Protein AF-A0A2E5HXD9-F1 (afdb_monomer)

Secondary structure (DSSP, 8-state):
----SS--EEEE-S-TT-EE-TT-EEEEEE-TTT--EEEEEE-SSSEEEE--S--S---SSS---EEE-------TTT--------

Structure (mmCIF, N/CA/C/O backbone):
data_AF-A0A2E5HXD9-F1
#
_entry.id   AF-A0A2E5HXD9-F1
#
loop_
_atom_site.group_PDB
_atom_site.id
_atom_site.type_symbol
_atom_site.label_atom_id
_atom_site.label_alt_id
_atom_site.label_comp_id
_atom_site.label_asym_id
_atom_site.label_entity_id
_atom_site.label_seq_id
_atom_site.pdbx_PDB_ins_code
_atom_site.Cartn_x
_atom_site.Cartn_y
_atom_site.Cartn_z
_atom_site.occupancy
_atom_site.B_iso_or_equiv
_atom_site.auth_seq_id
_atom_site.auth_comp_id
_atom_site.auth_asym_id
_atom_site.auth_atom_id
_atom_site.pdbx_PDB_model_num
ATOM 1 N N . ILE A 1 1 ? 1.844 -6.291 -5.370 1.00 60.84 1 ILE A N 1
ATOM 2 C CA . ILE A 1 1 ? 1.269 -6.155 -4.009 1.00 60.84 1 ILE A CA 1
ATOM 3 C C . ILE A 1 1 ? -0.243 -6.249 -4.133 1.00 60.84 1 ILE A C 1
ATOM 5 O O . ILE A 1 1 ? -0.803 -5.589 -5.005 1.00 60.84 1 ILE A O 1
ATOM 9 N N . TRP A 1 2 ? -0.884 -7.096 -3.329 1.00 62.06 2 TRP A N 1
ATOM 10 C CA . TRP A 1 2 ? -2.318 -7.383 -3.433 1.00 62.06 2 TRP A CA 1
ATOM 11 C C . TRP A 1 2 ? -3.082 -6.825 -2.229 1.00 62.06 2 TRP A C 1
ATOM 13 O O . TRP A 1 2 ? -2.588 -6.896 -1.108 1.00 62.06 2 TRP A O 1
ATOM 23 N N . LYS A 1 3 ? -4.281 -6.282 -2.473 1.00 59.25 3 LYS A N 1
ATOM 24 C CA . LYS A 1 3 ? -5.253 -5.925 -1.428 1.00 59.25 3 LYS A CA 1
ATOM 25 C C . LYS A 1 3 ? -5.937 -7.198 -0.914 1.00 59.25 3 LYS A C 1
ATOM 27 O O . LYS A 1 3 ? -6.257 -8.061 -1.731 1.00 59.25 3 LYS A O 1
ATOM 32 N N . GLY A 1 4 ? -6.219 -7.285 0.388 1.00 61.56 4 GLY A N 1
ATOM 33 C CA . GLY A 1 4 ? -7.103 -8.311 0.952 1.00 61.56 4 GLY A CA 1
ATOM 34 C C . GLY A 1 4 ? -8.544 -8.254 0.411 1.00 61.56 4 GLY A C 1
ATOM 35 O O . GLY A 1 4 ? -8.960 -7.274 -0.215 1.00 61.56 4 GLY A O 1
ATOM 36 N N . ASP A 1 5 ? -9.338 -9.297 0.663 1.00 68.81 5 ASP A N 1
ATOM 37 C CA . ASP A 1 5 ? -10.718 -9.457 0.149 1.00 68.81 5 ASP A CA 1
ATOM 38 C C . ASP A 1 5 ? -11.773 -8.652 0.944 1.00 68.81 5 ASP A C 1
ATOM 40 O O . ASP A 1 5 ? -12.895 -9.086 1.183 1.00 68.81 5 ASP A O 1
ATOM 44 N N . VAL A 1 6 ? -11.377 -7.471 1.421 1.00 69.56 6 VAL A N 1
ATOM 45 C CA . VAL A 1 6 ? -12.175 -6.567 2.261 1.00 69.56 6 VAL A CA 1
ATOM 46 C C . VAL A 1 6 ? -12.220 -5.175 1.638 1.00 6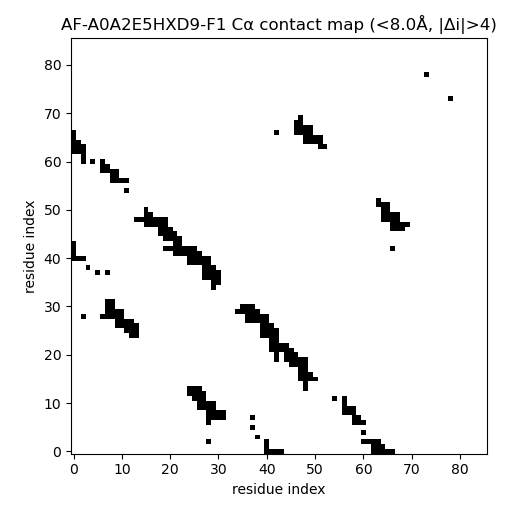9.56 6 VAL A C 1
ATOM 48 O O . VAL A 1 6 ? -11.224 -4.706 1.079 1.00 69.56 6 VAL A O 1
ATOM 51 N N . ASP A 1 7 ? -13.374 -4.517 1.689 1.00 71.44 7 ASP A N 1
ATOM 52 C CA . ASP A 1 7 ? -13.552 -3.167 1.151 1.00 71.44 7 ASP A CA 1
ATOM 53 C C . ASP A 1 7 ? -13.136 -2.103 2.169 1.00 71.44 7 ASP A C 1
ATOM 55 O O . ASP A 1 7 ? -13.331 -2.253 3.372 1.00 71.44 7 ASP A O 1
ATOM 59 N N . GLY A 1 8 ? -12.550 -1.013 1.680 1.00 77.38 8 GLY A N 1
ATOM 60 C CA . GLY A 1 8 ? -12.102 0.090 2.520 1.00 77.38 8 GLY A CA 1
ATOM 61 C C . GLY A 1 8 ? -11.362 1.160 1.728 1.00 77.38 8 GLY A C 1
ATOM 62 O O . GLY A 1 8 ? -11.147 1.038 0.518 1.00 77.38 8 GLY A O 1
ATOM 63 N N . LEU A 1 9 ? -10.980 2.228 2.418 1.00 81.19 9 LEU A N 1
ATOM 64 C CA . LEU A 1 9 ? -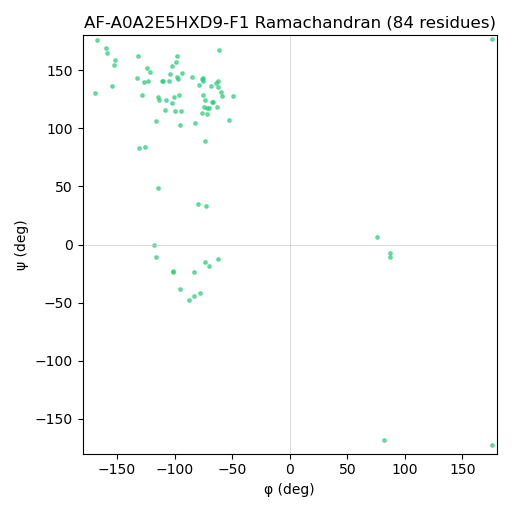10.197 3.314 1.856 1.00 81.19 9 LEU A CA 1
ATOM 65 C C . LEU A 1 9 ? -8.739 2.876 1.724 1.00 81.19 9 LEU A C 1
ATOM 67 O O . LEU A 1 9 ? -8.045 2.674 2.720 1.00 81.19 9 LEU A O 1
ATOM 71 N N . PHE A 1 10 ? -8.263 2.747 0.488 1.00 83.75 10 PHE A N 1
ATOM 72 C CA . PHE A 1 10 ? -6.857 2.470 0.228 1.00 83.75 10 PHE A CA 1
ATOM 73 C C . PHE A 1 10 ? -6.002 3.721 0.461 1.00 83.75 10 PHE A C 1
ATOM 75 O O . PHE A 1 10 ? -6.153 4.724 -0.243 1.00 83.75 10 PHE A O 1
ATOM 82 N N . ILE A 1 11 ? -5.070 3.647 1.411 1.00 84.25 11 ILE A N 1
ATOM 83 C CA . ILE A 1 11 ? -4.112 4.713 1.712 1.00 84.25 11 ILE A CA 1
ATOM 84 C C . ILE A 1 11 ? -2.697 4.215 1.421 1.00 84.25 11 ILE A C 1
ATOM 86 O O . ILE A 1 11 ? -2.119 3.427 2.172 1.00 84.25 11 ILE A O 1
ATOM 90 N N . ARG A 1 12 ? -2.121 4.713 0.324 1.00 84.88 12 ARG A N 1
ATOM 91 C CA . ARG A 1 12 ?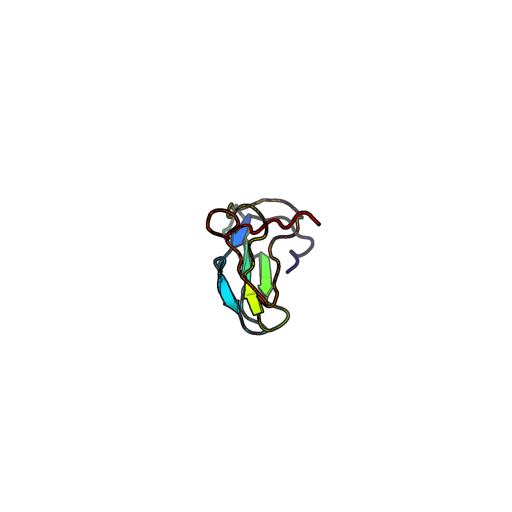 -0.737 4.435 -0.067 1.00 84.88 12 ARG A CA 1
ATOM 92 C C . ARG A 1 12 ? 0.234 5.225 0.810 1.00 84.88 12 ARG A C 1
ATOM 94 O O . ARG A 1 12 ? 0.120 6.445 0.901 1.00 84.88 12 ARG A O 1
ATOM 101 N N . GLN A 1 13 ? 1.213 4.542 1.396 1.00 87.56 13 GLN A N 1
ATOM 102 C CA . GLN A 1 13 ? 2.229 5.156 2.260 1.00 87.56 13 GLN A CA 1
ATOM 103 C C . GLN A 1 13 ? 3.566 5.368 1.539 1.00 87.56 13 GLN A C 1
ATOM 105 O O . GLN A 1 13 ? 4.342 6.237 1.928 1.00 87.56 13 GLN A O 1
ATOM 110 N N . ARG A 1 14 ? 3.820 4.604 0.470 1.00 87.62 14 ARG A N 1
ATOM 111 C CA . ARG A 1 14 ? 5.048 4.673 -0.337 1.00 87.62 14 ARG A CA 1
ATOM 112 C C . ARG A 1 14 ? 4.826 5.377 -1.665 1.00 87.62 14 ARG A C 1
ATOM 114 O O . ARG A 1 14 ? 3.752 5.279 -2.252 1.00 87.62 14 ARG A O 1
ATOM 121 N N . ARG A 1 15 ? 5.835 6.088 -2.149 1.00 84.19 15 ARG A N 1
ATOM 122 C CA . ARG A 1 15 ? 5.829 6.791 -3.435 1.00 84.19 15 ARG A CA 1
ATOM 123 C C . ARG A 1 15 ? 6.519 5.962 -4.506 1.00 84.19 15 ARG A C 1
ATOM 125 O O . ARG A 1 15 ? 7.253 5.026 -4.212 1.00 84.19 15 ARG A O 1
ATOM 132 N N . PHE A 1 16 ? 6.272 6.306 -5.767 1.00 83.19 16 PHE A N 1
ATOM 133 C CA . PHE A 1 16 ? 7.032 5.719 -6.866 1.00 83.19 16 PHE A CA 1
ATOM 134 C C . PHE A 1 16 ? 8.512 6.089 -6.739 1.00 83.19 16 PHE A C 1
ATOM 136 O O . PHE A 1 16 ? 8.835 7.246 -6.475 1.00 83.19 16 PHE A O 1
ATOM 143 N N . GLY A 1 17 ? 9.386 5.106 -6.943 1.00 84.12 17 GLY A N 1
ATOM 144 C CA . GLY A 1 17 ? 10.828 5.242 -6.757 1.00 84.12 17 GLY A CA 1
ATOM 145 C C . GLY A 1 17 ? 11.319 4.979 -5.332 1.00 84.12 17 GLY A C 1
ATOM 146 O O . GLY A 1 17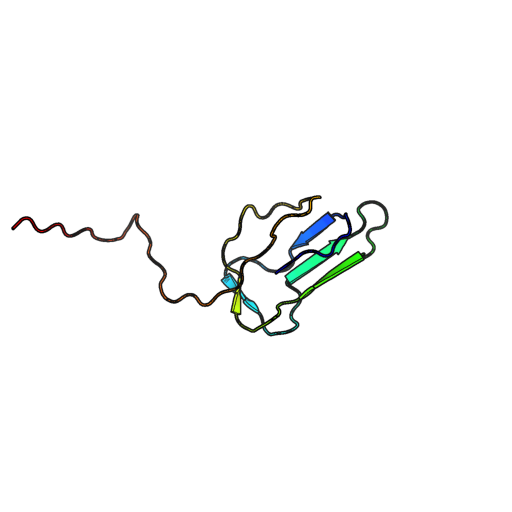 ? 12.528 4.898 -5.146 1.00 84.12 17 GLY A O 1
ATOM 147 N N . ASP A 1 18 ? 10.429 4.804 -4.348 1.00 89.56 18 ASP A N 1
ATOM 148 C CA . ASP A 1 18 ? 10.846 4.408 -3.001 1.00 89.56 18 ASP A CA 1
ATOM 149 C C . ASP A 1 18 ? 11.384 2.969 -3.017 1.00 89.56 18 ASP A C 1
ATOM 151 O O . ASP A 1 18 ? 10.778 2.070 -3.611 1.00 89.56 18 ASP A O 1
ATOM 155 N N . GLU A 1 19 ? 12.503 2.750 -2.328 1.00 92.44 19 GLU A N 1
ATOM 156 C CA . GLU A 1 19 ? 12.989 1.411 -2.001 1.00 92.44 19 GLU A CA 1
ATOM 157 C C . GLU A 1 19 ? 12.153 0.805 -0.868 1.00 92.44 19 GLU A C 1
ATOM 159 O O . GLU A 1 19 ? 11.745 1.493 0.074 1.00 92.44 19 GLU A O 1
ATOM 164 N N . MET A 1 20 ? 11.917 -0.500 -0.956 1.00 93.38 20 MET A N 1
ATOM 165 C CA . MET A 1 20 ? 11.223 -1.288 0.052 1.00 93.38 20 MET A CA 1
ATOM 166 C C . MET A 1 20 ? 11.998 -2.563 0.357 1.00 93.38 20 MET A C 1
ATOM 168 O O . MET A 1 20 ? 12.570 -3.185 -0.541 1.00 93.38 20 MET A O 1
ATOM 172 N N . LYS A 1 21 ? 11.984 -2.956 1.628 1.00 95.00 21 LYS A N 1
ATOM 173 C CA . LYS A 1 21 ? 12.455 -4.256 2.106 1.00 95.00 21 LYS A CA 1
ATOM 174 C C . LYS A 1 21 ? 11.300 -5.222 2.309 1.00 95.00 21 LYS A C 1
ATOM 176 O O . LYS A 1 21 ? 10.169 -4.789 2.522 1.00 95.00 21 LYS A O 1
ATOM 181 N N . GLU A 1 22 ? 11.579 -6.522 2.277 1.00 93.88 22 GLU A N 1
ATOM 182 C CA . GLU A 1 22 ? 10.596 -7.535 2.673 1.00 93.88 22 GLU A CA 1
ATOM 183 C C . GLU A 1 22 ? 9.973 -7.181 4.038 1.00 93.88 22 GLU A C 1
ATOM 185 O O . GLU A 1 22 ? 10.670 -6.893 5.013 1.00 93.88 22 GLU A O 1
ATOM 190 N N . GLY A 1 23 ? 8.641 -7.167 4.095 1.00 93.19 23 GLY A N 1
ATOM 191 C CA . GLY A 1 23 ? 7.874 -6.803 5.286 1.00 93.19 23 GLY A CA 1
ATOM 192 C C . GLY A 1 23 ? 7.595 -5.305 5.452 1.00 93.19 23 GLY A C 1
ATOM 193 O O . GLY A 1 23 ? 6.751 -4.949 6.276 1.00 93.19 23 GLY A O 1
ATOM 194 N N . ASP A 1 24 ? 8.215 -4.419 4.663 1.00 94.69 24 ASP A N 1
ATOM 195 C CA . ASP A 1 24 ? 7.892 -2.993 4.707 1.00 94.69 24 ASP A CA 1
ATOM 196 C C . ASP A 1 24 ? 6.439 -2.746 4.299 1.00 94.69 24 ASP A C 1
ATOM 198 O O . ASP A 1 24 ? 5.927 -3.309 3.330 1.00 94.69 24 ASP A O 1
ATOM 202 N N . VAL A 1 25 ? 5.781 -1.820 4.994 1.00 93.00 25 VAL A N 1
ATOM 203 C CA . VAL A 1 25 ? 4.411 -1.426 4.661 1.00 93.00 25 VAL A CA 1
ATOM 204 C C . VAL A 1 25 ? 4.395 -0.570 3.398 1.00 93.00 25 VAL A C 1
ATOM 206 O O . VAL A 1 25 ? 5.040 0.481 3.321 1.00 93.00 25 VAL A O 1
ATOM 209 N N . TYR A 1 26 ? 3.619 -1.019 2.413 1.00 89.75 26 TYR A N 1
ATOM 210 C CA . TYR A 1 26 ? 3.343 -0.294 1.176 1.00 89.75 26 TYR A CA 1
ATOM 211 C C . TYR A 1 26 ? 2.139 0.635 1.327 1.00 89.75 26 TYR A C 1
ATOM 213 O O . TYR A 1 26 ? 2.160 1.806 0.928 1.00 89.75 26 TYR A O 1
ATOM 221 N N . ALA A 1 27 ? 1.068 0.088 1.893 1.00 89.00 27 ALA A N 1
ATOM 222 C CA . ALA A 1 27 ? -0.216 0.746 2.020 1.00 89.00 27 ALA A CA 1
ATOM 223 C C . ALA A 1 27 ? -1.048 0.102 3.129 1.00 89.00 27 ALA A C 1
ATOM 225 O O . ALA A 1 27 ? -0.795 -1.032 3.542 1.00 89.00 27 ALA A O 1
ATOM 226 N N . SER A 1 28 ? -2.086 0.814 3.544 1.00 90.12 28 SER A N 1
ATOM 227 C CA . SER A 1 28 ? -3.104 0.303 4.456 1.00 90.12 28 SER A CA 1
ATOM 228 C C . SER A 1 28 ? -4.484 0.424 3.834 1.00 90.12 28 SER A C 1
ATOM 230 O O . SER A 1 28 ? -4.744 1.317 3.025 1.00 90.12 28 SER A O 1
ATOM 232 N N . LEU A 1 29 ? -5.370 -0.473 4.243 1.00 87.50 29 LEU A N 1
ATOM 233 C CA . LEU A 1 29 ? -6.798 -0.349 4.028 1.00 87.50 29 LEU A CA 1
ATOM 234 C C . LEU A 1 29 ? -7.431 0.155 5.322 1.00 87.50 29 LEU A C 1
ATOM 236 O O . LEU A 1 29 ? -7.195 -0.420 6.382 1.00 87.50 29 LEU A O 1
ATOM 240 N N . VAL A 1 30 ? -8.205 1.230 5.240 1.00 88.44 30 VAL A N 1
ATOM 241 C CA . VAL A 1 30 ? -8.771 1.918 6.406 1.00 88.44 30 VAL A CA 1
ATOM 242 C C . VAL A 1 30 ? -10.289 1.978 6.284 1.00 88.44 30 VAL A C 1
ATOM 244 O O . VAL A 1 30 ? -10.818 2.209 5.196 1.00 88.44 30 VAL A O 1
ATOM 247 N N . ASP A 1 31 ? -11.001 1.790 7.389 1.00 82.88 31 ASP A N 1
ATOM 248 C CA . ASP A 1 31 ? -12.439 2.035 7.451 1.00 82.88 31 ASP A CA 1
ATOM 249 C C . ASP A 1 31 ? -12.701 3.541 7.301 1.00 82.88 31 ASP A C 1
ATOM 251 O O . ASP A 1 31 ? -12.189 4.365 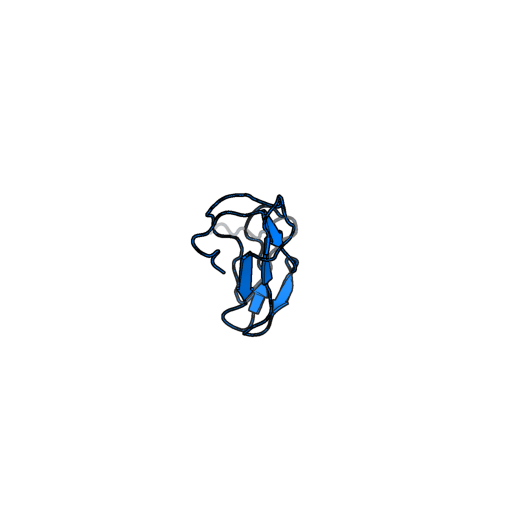8.060 1.00 82.88 31 ASP A O 1
ATOM 255 N N . ALA A 1 32 ? -13.489 3.925 6.295 1.00 78.81 32 ALA A N 1
ATOM 256 C CA . ALA A 1 32 ? -13.731 5.334 5.985 1.00 78.81 32 ALA A CA 1
ATOM 257 C C . ALA A 1 32 ? -14.595 6.058 7.036 1.00 78.81 32 ALA A C 1
ATOM 259 O O . ALA A 1 32 ? -14.609 7.289 7.067 1.00 78.81 32 ALA A O 1
ATOM 260 N N . TYR A 1 33 ? -15.326 5.317 7.868 1.00 77.88 33 TYR A N 1
ATOM 261 C CA . TYR A 1 33 ? -16.220 5.838 8.896 1.00 77.88 33 TYR A CA 1
ATOM 262 C C . TYR A 1 33 ? -15.547 5.910 10.269 1.00 77.88 33 TYR A C 1
ATOM 264 O O . TYR A 1 33 ? -15.795 6.866 11.003 1.00 77.88 33 TYR A O 1
ATOM 272 N N . THR A 1 34 ? -14.709 4.931 10.622 1.00 88.06 34 THR A N 1
ATOM 273 C CA . THR A 1 34 ? -14.049 4.871 11.941 1.00 88.06 34 THR A CA 1
ATOM 274 C C . THR A 1 34 ? -12.594 5.332 11.915 1.00 88.06 34 THR A C 1
ATOM 276 O O . THR A 1 34 ? -12.073 5.764 12.942 1.00 88.06 34 THR A O 1
ATOM 279 N N . GLY A 1 35 ? -11.933 5.277 10.756 1.00 85.44 35 GLY A N 1
ATOM 280 C CA . GLY A 1 35 ? -10.499 5.533 10.627 1.00 85.44 35 GLY A CA 1
ATOM 281 C C . GLY A 1 35 ? -9.617 4.379 11.114 1.00 85.44 35 GLY A C 1
ATOM 282 O O . GLY A 1 35 ? -8.397 4.532 11.160 1.00 85.44 35 GLY A O 1
ATOM 283 N N . GLU A 1 36 ? -10.199 3.235 11.480 1.00 91.38 36 GLU A N 1
ATOM 284 C CA . GLU A 1 36 ? -9.445 2.063 11.923 1.00 91.38 36 GLU A CA 1
ATOM 285 C C . GLU A 1 36 ? -8.778 1.347 10.743 1.00 91.38 36 GLU A C 1
ATOM 287 O O . GLU A 1 36 ? -9.356 1.201 9.663 1.00 91.38 36 GLU A O 1
ATOM 292 N N . THR A 1 37 ? -7.549 0.871 10.950 1.00 91.31 37 THR A N 1
ATOM 293 C CA . THR A 1 37 ? -6.847 0.048 9.959 1.00 91.31 37 THR A CA 1
ATOM 294 C C . THR A 1 37 ? -7.490 -1.332 9.891 1.00 91.31 37 THR A C 1
ATOM 296 O O . THR A 1 37 ? -7.457 -2.086 10.860 1.00 91.31 37 THR A O 1
ATOM 299 N N . ILE A 1 38 ? -8.026 -1.666 8.721 1.00 90.44 38 ILE A N 1
ATOM 300 C CA . ILE A 1 38 ? -8.627 -2.965 8.411 1.00 90.44 38 ILE A CA 1
ATOM 301 C C . ILE A 1 38 ? -7.540 -3.963 8.007 1.00 90.44 38 ILE A C 1
ATOM 303 O O . ILE A 1 38 ? -7.559 -5.112 8.436 1.00 90.44 38 ILE A O 1
ATOM 307 N N . ASP A 1 39 ? -6.601 -3.528 7.164 1.00 88.38 39 ASP A N 1
ATOM 308 C CA . ASP A 1 39 ? -5.567 -4.398 6.604 1.00 88.38 39 ASP A CA 1
ATOM 309 C C . ASP A 1 39 ? -4.291 -3.617 6.266 1.00 88.38 39 ASP A C 1
ATOM 311 O O . ASP A 1 39 ? -4.309 -2.395 6.074 1.00 88.38 39 ASP A O 1
ATOM 315 N N . THR A 1 40 ? -3.170 -4.330 6.181 1.00 91.00 40 THR A N 1
ATOM 316 C CA . THR A 1 40 ? -1.864 -3.785 5.811 1.00 91.00 40 THR A CA 1
ATOM 317 C C . THR A 1 40 ? -1.248 -4.600 4.689 1.00 91.00 40 THR A C 1
ATOM 319 O O . THR A 1 40 ? -1.103 -5.814 4.772 1.00 91.00 40 THR A O 1
ATOM 322 N N . MET A 1 41 ? -0.820 -3.906 3.641 1.00 89.44 41 MET A N 1
ATOM 323 C CA . MET A 1 41 ? -0.171 -4.516 2.492 1.00 89.44 41 MET A CA 1
ATOM 324 C C . MET A 1 41 ? 1.328 -4.325 2.629 1.00 89.44 41 MET A C 1
ATOM 326 O O . MET A 1 41 ? 1.821 -3.194 2.596 1.00 89.44 41 MET A O 1
ATOM 330 N N . VAL A 1 42 ? 2.041 -5.433 2.783 1.00 92.31 42 VAL A N 1
ATOM 331 C CA . VAL A 1 42 ? 3.495 -5.444 2.939 1.00 92.31 42 VAL A CA 1
ATOM 332 C C . VAL A 1 42 ? 4.188 -5.838 1.642 1.00 92.31 42 VAL A C 1
ATOM 334 O O . VAL A 1 42 ? 3.611 -6.526 0.792 1.00 92.31 42 VAL A O 1
ATOM 337 N N . ALA A 1 43 ? 5.425 -5.385 1.476 1.00 91.44 43 ALA A N 1
ATOM 338 C CA . ALA A 1 43 ? 6.287 -5.845 0.403 1.00 91.44 43 ALA A CA 1
ATOM 339 C C . ALA A 1 43 ? 6.640 -7.329 0.632 1.00 91.44 43 ALA A C 1
ATOM 341 O O . ALA A 1 43 ? 7.172 -7.664 1.690 1.00 91.44 43 ALA A O 1
ATOM 342 N N . PRO A 1 44 ? 6.334 -8.227 -0.322 1.00 86.81 44 PRO A N 1
ATOM 343 C CA . PRO A 1 44 ? 6.678 -9.644 -0.211 1.00 86.81 44 PRO A CA 1
ATOM 344 C C . PRO A 1 44 ? 8.173 -9.922 -0.407 1.00 86.81 44 PRO A C 1
ATOM 346 O O . PRO A 1 44 ? 8.619 -11.022 -0.115 1.00 86.81 44 PRO A O 1
ATOM 349 N N . GLU A 1 45 ? 8.921 -8.958 -0.940 1.00 89.69 45 GLU A N 1
ATOM 350 C CA . GLU A 1 45 ? 10.352 -9.050 -1.211 1.00 89.69 45 GLU A CA 1
ATOM 351 C C . GLU A 1 45 ? 10.951 -7.641 -1.331 1.00 89.69 45 GLU A C 1
ATOM 353 O O . GLU A 1 45 ? 10.221 -6.648 -1.434 1.00 89.69 45 GLU A O 1
ATOM 358 N N . ASP A 1 46 ? 12.280 -7.569 -1.346 1.00 93.44 46 ASP A N 1
ATOM 359 C CA . ASP A 1 46 ? 13.028 -6.343 -1.610 1.00 93.44 46 ASP A CA 1
ATOM 360 C C . ASP A 1 46 ? 12.776 -5.821 -3.035 1.00 93.44 46 ASP A C 1
ATOM 362 O O . ASP A 1 46 ? 12.785 -6.581 -4.005 1.00 93.44 46 ASP A O 1
ATOM 366 N N . GLY A 1 47 ? 12.620 -4.506 -3.190 1.00 91.06 47 GLY A N 1
ATOM 367 C CA . GLY A 1 47 ? 12.475 -3.906 -4.515 1.00 91.06 47 GLY A CA 1
ATOM 368 C C . GLY A 1 47 ? 12.202 -2.409 -4.506 1.00 91.06 47 GLY A C 1
ATOM 369 O O . GLY A 1 47 ? 12.237 -1.749 -3.469 1.00 91.06 47 GLY A O 1
ATOM 370 N N . ILE A 1 48 ? 11.914 -1.870 -5.692 1.00 88.38 48 ILE A N 1
ATOM 371 C CA . ILE A 1 48 ? 11.535 -0.466 -5.879 1.00 88.38 48 ILE A CA 1
ATOM 372 C C . ILE A 1 48 ? 10.058 -0.399 -6.255 1.00 88.38 48 ILE A C 1
ATOM 374 O O . ILE A 1 48 ? 9.552 -1.217 -7.030 1.00 88.38 48 ILE A O 1
ATOM 378 N N . VAL A 1 49 ? 9.354 0.598 -5.724 1.00 84.75 49 VAL A N 1
ATOM 379 C CA . VAL A 1 49 ? 7.966 0.865 -6.101 1.00 84.75 49 VAL A CA 1
ATOM 380 C C . VAL A 1 49 ? 7.916 1.442 -7.519 1.00 84.75 49 VAL A C 1
ATOM 382 O O . VAL A 1 49 ? 8.321 2.582 -7.760 1.00 84.75 49 VAL A O 1
ATOM 385 N N . ILE A 1 50 ? 7.362 0.680 -8.460 1.00 79.25 50 ILE A N 1
ATOM 386 C CA . ILE A 1 50 ? 7.238 1.077 -9.869 1.00 79.25 50 ILE A CA 1
ATOM 387 C C . ILE A 1 50 ? 5.864 1.735 -10.108 1.00 79.25 50 ILE A C 1
ATOM 389 O O . ILE A 1 50 ? 4.881 1.351 -9.467 1.00 79.25 50 ILE A O 1
ATOM 393 N N . PRO A 1 51 ? 5.751 2.717 -11.029 1.00 69.56 51 PRO A N 1
ATOM 394 C CA . PRO A 1 51 ? 4.474 3.316 -11.409 1.00 69.56 51 PRO A CA 1
ATOM 395 C C . PRO A 1 51 ? 3.426 2.281 -11.832 1.00 69.56 51 PRO A C 1
ATOM 397 O O . PRO A 1 51 ? 3.484 1.722 -12.926 1.00 69.56 51 PRO A O 1
ATOM 400 N N . SER A 1 52 ? 2.424 2.057 -10.984 1.00 62.84 52 SER A N 1
ATOM 401 C CA . SER A 1 52 ? 1.276 1.198 -11.277 1.00 62.84 52 SER A CA 1
ATOM 402 C C . SE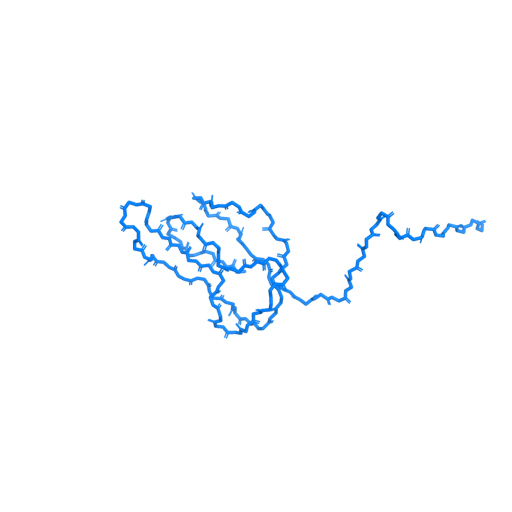R A 1 52 ? -0.023 1.976 -11.059 1.00 62.84 52 SER A C 1
ATOM 404 O O . SER A 1 52 ? -0.632 1.928 -9.993 1.00 62.84 52 SER A O 1
ATOM 406 N N . GLY A 1 53 ? -0.441 2.736 -12.071 1.00 60.22 53 GLY A N 1
ATOM 407 C CA . GLY A 1 53 ? -1.701 3.487 -12.044 1.00 60.22 53 GLY A CA 1
ATOM 408 C C . GLY A 1 53 ? -1.649 4.835 -11.305 1.00 60.22 53 GLY A C 1
ATOM 409 O O . GLY A 1 53 ? -0.585 5.386 -11.029 1.00 60.22 53 GLY A O 1
ATOM 410 N N . LYS A 1 54 ? -2.830 5.419 -11.065 1.00 54.84 54 LYS A N 1
ATOM 411 C CA . LYS A 1 54 ? -3.012 6.755 -10.465 1.00 54.84 54 LYS A CA 1
ATOM 412 C C . LYS A 1 54 ? -2.823 6.718 -8.937 1.00 54.84 54 LYS A C 1
ATOM 414 O O . LYS A 1 54 ? -3.407 5.866 -8.283 1.00 54.84 54 LYS A O 1
ATOM 419 N N . GLU A 1 55 ? -2.116 7.701 -8.366 1.00 55.66 55 GLU A N 1
ATOM 420 C CA . GLU A 1 55 ? -1.870 7.868 -6.911 1.00 55.66 55 GLU A CA 1
ATOM 421 C C . GLU A 1 55 ? -3.097 8.343 -6.099 1.00 55.66 55 GLU A C 1
ATOM 423 O O . GLU A 1 55 ? -2.966 9.118 -5.153 1.00 55.66 55 GLU A O 1
ATOM 428 N N . TRP A 1 56 ? -4.309 7.946 -6.482 1.00 54.56 56 TRP A N 1
ATOM 429 C CA . TRP A 1 56 ? -5.526 8.372 -5.788 1.00 54.56 56 TRP A CA 1
ATOM 430 C C . TRP A 1 56 ? -5.985 7.295 -4.799 1.00 54.56 56 TRP A C 1
ATOM 432 O O . TRP A 1 56 ? -5.864 6.108 -5.112 1.00 54.56 56 TRP A O 1
ATOM 442 N N . PRO A 1 57 ? -6.537 7.667 -3.630 1.00 56.44 57 PRO A N 1
ATOM 443 C CA . PRO A 1 57 ? -7.226 6.705 -2.781 1.00 56.44 57 PRO A CA 1
ATOM 444 C C . PRO A 1 57 ? -8.379 6.077 -3.575 1.00 56.44 57 PRO A C 1
ATOM 446 O O . PRO A 1 57 ? -9.182 6.783 -4.189 1.00 56.44 57 PRO A O 1
ATOM 449 N N . THR A 1 58 ? -8.434 4.747 -3.612 1.00 57.16 58 THR A N 1
ATOM 450 C CA . THR A 1 58 ? -9.460 3.984 -4.341 1.00 57.16 58 THR A CA 1
ATOM 451 C C . THR A 1 58 ? -10.221 3.079 -3.375 1.00 57.16 58 THR A C 1
ATOM 453 O O . THR A 1 58 ? -9.671 2.632 -2.372 1.00 57.16 58 THR A O 1
ATOM 456 N N . ILE A 1 59 ? -11.505 2.845 -3.662 1.00 50.25 59 ILE A N 1
ATOM 457 C CA . ILE A 1 59 ? -12.433 2.049 -2.837 1.00 50.25 59 ILE A CA 1
ATOM 458 C C . ILE A 1 59 ? -12.844 0.792 -3.627 1.00 50.25 59 ILE A C 1
ATOM 460 O O . ILE A 1 59 ? -14.023 0.534 -3.837 1.00 50.25 59 ILE A O 1
ATOM 464 N N . GLY A 1 60 ? -11.883 0.060 -4.199 1.00 54.06 60 GLY A N 1
ATOM 465 C CA . GLY A 1 60 ? -12.193 -1.100 -5.044 1.00 54.06 60 GLY A CA 1
ATOM 466 C C . GLY A 1 60 ? -11.099 -2.163 -5.066 1.00 54.06 60 GLY A C 1
ATOM 467 O O . GLY A 1 60 ? -9.924 -1.875 -4.841 1.00 54.06 60 GLY A O 1
ATOM 468 N N . ALA A 1 61 ? -11.485 -3.412 -5.346 1.00 49.47 61 ALA A N 1
ATOM 469 C CA . ALA A 1 61 ? -10.572 -4.539 -5.531 1.00 49.47 61 ALA A CA 1
ATOM 470 C C . ALA A 1 61 ? -9.841 -4.452 -6.878 1.00 49.47 61 ALA A C 1
ATOM 472 O O . ALA A 1 61 ? -10.300 -4.954 -7.898 1.00 49.47 61 ALA A O 1
ATOM 473 N N . THR A 1 62 ? -8.692 -3.778 -6.882 1.00 50.91 62 THR A N 1
ATOM 474 C CA . THR A 1 62 ? -7.791 -3.669 -8.036 1.00 50.91 62 THR A CA 1
ATOM 475 C C . THR A 1 62 ? -6.349 -3.963 -7.615 1.00 50.91 62 THR A C 1
ATOM 477 O O . THR A 1 62 ? -6.024 -3.920 -6.430 1.00 50.91 62 THR A O 1
ATOM 480 N N . SER A 1 63 ? -5.469 -4.257 -8.577 1.00 50.81 63 SER A N 1
ATOM 481 C CA . SER A 1 63 ? -4.019 -4.193 -8.349 1.00 50.81 63 SER A CA 1
ATOM 482 C C . SER A 1 63 ? -3.639 -2.767 -7.937 1.00 50.81 63 SER A C 1
ATOM 484 O O . SER A 1 63 ? -4.075 -1.807 -8.578 1.00 50.81 63 SER A O 1
ATOM 486 N N . VAL A 1 64 ? -2.860 -2.640 -6.860 1.00 59.78 64 VAL A N 1
ATOM 487 C CA . VAL A 1 64 ? -2.548 -1.352 -6.211 1.00 59.78 64 VAL A CA 1
ATOM 488 C C . VAL A 1 64 ? -1.070 -0.970 -6.264 1.00 59.78 64 VAL A C 1
ATOM 490 O O . VAL A 1 64 ? -0.729 0.157 -5.927 1.00 59.78 64 VAL A O 1
ATOM 493 N N . GLY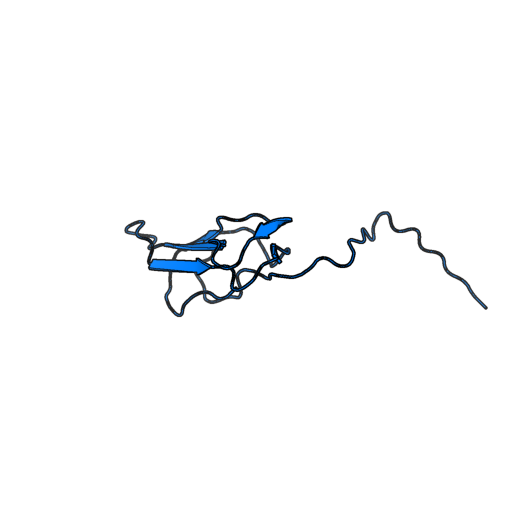 A 1 65 ? -0.194 -1.894 -6.663 1.00 56.62 65 GLY A N 1
ATOM 494 C CA . GLY A 1 65 ? 1.256 -1.725 -6.585 1.00 56.62 65 GLY A CA 1
ATOM 495 C C . GLY A 1 65 ? 2.007 -2.818 -7.341 1.00 56.62 65 GLY A C 1
ATOM 496 O O . GLY A 1 65 ? 1.752 -4.006 -7.104 1.00 56.62 65 GLY A O 1
ATOM 497 N N . ILE A 1 66 ? 2.959 -2.437 -8.197 1.00 59.84 66 ILE A N 1
ATOM 498 C CA . ILE A 1 66 ? 3.932 -3.352 -8.813 1.00 59.84 66 ILE A CA 1
ATOM 499 C C . ILE A 1 66 ? 5.300 -3.097 -8.175 1.00 59.84 66 ILE A C 1
ATOM 501 O O . ILE A 1 66 ? 5.791 -1.968 -8.181 1.00 59.84 66 ILE A O 1
ATOM 505 N N . LEU A 1 67 ? 5.899 -4.154 -7.627 1.00 62.22 67 LEU A N 1
ATOM 506 C CA . LEU A 1 67 ? 7.308 -4.160 -7.245 1.00 62.22 67 LEU A CA 1
ATOM 507 C C . LEU A 1 67 ? 8.103 -4.798 -8.372 1.00 62.22 67 LEU A C 1
ATOM 509 O O . LEU A 1 67 ? 7.638 -5.746 -9.009 1.00 62.22 67 LEU A O 1
ATOM 513 N N . GLY A 1 68 ? 9.289 -4.270 -8.614 1.00 62.84 68 GLY A N 1
ATOM 514 C 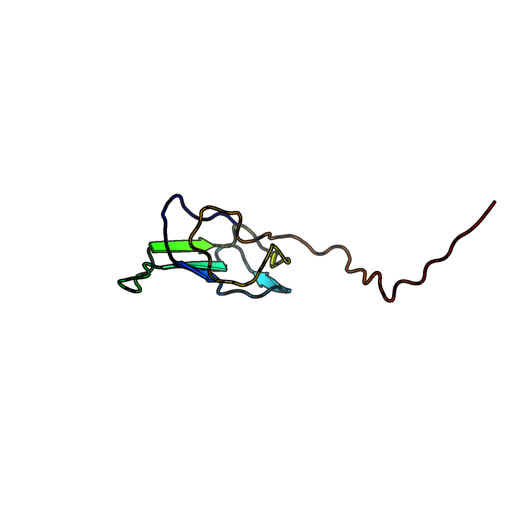CA . GLY A 1 68 ? 10.222 -4.868 -9.547 1.00 62.84 68 GLY A CA 1
ATOM 515 C C . GLY A 1 68 ? 11.602 -4.251 -9.425 1.00 62.84 68 GLY A C 1
ATOM 516 O O . GLY A 1 68 ? 11.816 -3.284 -8.691 1.00 62.84 68 GLY A O 1
ATOM 517 N N . ASN A 1 69 ? 12.527 -4.819 -10.189 1.00 65.06 69 ASN A N 1
ATOM 518 C CA . ASN A 1 69 ? 13.877 -4.303 -10.338 1.00 65.06 69 ASN A CA 1
ATOM 519 C C . ASN A 1 69 ? 13.941 -3.441 -11.599 1.00 65.06 69 ASN A C 1
ATOM 521 O O . ASN A 1 69 ? 13.514 -3.867 -12.674 1.00 65.06 69 ASN A O 1
ATOM 525 N N . ILE A 1 70 ? 14.450 -2.218 -11.465 1.00 62.22 70 ILE A N 1
ATOM 526 C CA . ILE A 1 70 ? 14.645 -1.324 -12.606 1.00 62.22 70 ILE A CA 1
ATOM 527 C C . ILE A 1 70 ? 15.961 -1.710 -13.285 1.00 62.22 70 ILE A C 1
ATOM 529 O O . ILE A 1 70 ? 17.032 -1.396 -12.778 1.00 62.22 70 ILE A O 1
ATOM 533 N N . ASP A 1 71 ? 15.871 -2.384 -14.430 1.00 64.69 71 ASP A N 1
ATOM 534 C CA . ASP A 1 71 ? 17.042 -2.741 -15.246 1.00 64.69 71 ASP A CA 1
ATOM 535 C C . ASP A 1 71 ? 17.549 -1.542 -16.071 1.00 64.69 71 ASP A C 1
ATOM 537 O O . ASP A 1 71 ? 18.747 -1.274 -16.149 1.00 64.69 71 ASP A O 1
ATOM 541 N N . ARG A 1 72 ? 16.629 -0.759 -16.655 1.00 55.94 72 ARG A N 1
ATOM 542 C CA . ARG A 1 72 ? 16.954 0.399 -17.499 1.00 55.94 72 ARG A CA 1
ATOM 543 C C . ARG A 1 72 ? 15.820 1.426 -17.497 1.00 55.94 72 ARG A C 1
ATOM 545 O O . ARG A 1 72 ? 14.653 1.067 -17.630 1.00 55.94 72 ARG A O 1
ATOM 552 N N . VAL A 1 73 ? 16.166 2.709 -17.376 1.00 63.06 73 VAL A N 1
ATOM 553 C CA . VAL A 1 73 ? 15.230 3.839 -17.517 1.00 63.06 73 VAL A CA 1
ATOM 554 C C . VAL A 1 73 ? 15.535 4.550 -18.832 1.00 63.06 73 VAL A C 1
ATOM 556 O O . VAL A 1 73 ? 16.620 5.101 -18.993 1.00 63.06 73 VAL A O 1
ATOM 559 N N . GLU A 1 74 ? 14.590 4.538 -19.772 1.00 61.84 74 GLU A N 1
ATOM 560 C CA . GLU A 1 74 ? 14.691 5.271 -21.040 1.00 61.84 74 GLU A CA 1
ATOM 561 C C . GLU A 1 74 ? 13.639 6.373 -21.124 1.00 61.84 74 GLU A C 1
ATOM 563 O O . GLU A 1 74 ? 12.438 6.114 -21.013 1.00 61.84 74 GLU A O 1
ATOM 568 N N . ASP A 1 75 ? 14.081 7.595 -21.408 1.00 59.91 75 ASP A N 1
ATOM 569 C CA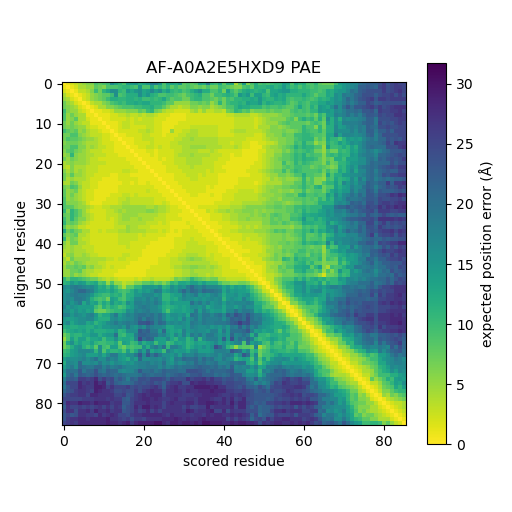 . ASP A 1 75 ? 13.195 8.694 -21.770 1.00 59.91 75 ASP A CA 1
ATOM 570 C C . ASP A 1 75 ? 13.098 8.809 -23.296 1.00 59.91 75 ASP A C 1
ATOM 572 O O . ASP A 1 75 ? 13.978 9.353 -23.966 1.00 59.91 75 ASP A O 1
ATOM 576 N N . ARG A 1 76 ? 11.989 8.329 -23.867 1.00 60.75 76 ARG A N 1
ATOM 577 C CA . ARG A 1 76 ? 11.740 8.373 -25.319 1.00 60.75 76 ARG A CA 1
ATOM 578 C C . ARG A 1 76 ? 11.660 9.789 -25.906 1.00 60.75 76 ARG A C 1
ATOM 580 O O . ARG A 1 76 ? 11.649 9.913 -27.124 1.00 60.75 76 ARG A O 1
ATOM 587 N N . ARG A 1 77 ? 11.570 10.850 -25.091 1.00 52.69 77 ARG A N 1
ATOM 588 C CA . ARG A 1 77 ? 11.575 12.247 -25.575 1.00 52.69 77 ARG A CA 1
ATOM 589 C C . ARG A 1 77 ? 12.974 12.799 -25.818 1.00 52.69 77 ARG A C 1
ATOM 591 O O . ARG A 1 77 ? 13.110 13.750 -26.579 1.00 52.69 77 ARG A O 1
ATOM 598 N N . THR A 1 78 ? 13.977 12.232 -25.160 1.00 62.41 78 THR A N 1
ATOM 599 C CA . THR A 1 78 ? 15.385 12.647 -25.250 1.00 62.41 78 THR A CA 1
ATOM 600 C C . THR A 1 78 ? 16.279 11.542 -25.806 1.00 62.41 78 THR A C 1
ATOM 602 O O . THR A 1 78 ? 17.476 11.742 -25.970 1.00 62.41 78 THR A O 1
ATOM 605 N N . THR A 1 79 ? 15.698 10.381 -26.113 1.00 59.59 79 THR A N 1
ATOM 606 C CA . THR A 1 79 ? 16.403 9.271 -26.748 1.00 59.59 79 THR A CA 1
ATOM 607 C C . THR A 1 79 ? 16.729 9.632 -28.193 1.00 59.59 79 THR A C 1
ATOM 609 O O . THR A 1 79 ? 15.825 9.819 -29.010 1.00 59.59 79 THR A O 1
ATOM 612 N N . ASP A 1 80 ? 18.022 9.695 -28.504 1.00 59.69 80 ASP A N 1
ATOM 613 C CA . ASP A 1 80 ? 18.515 9.858 -29.867 1.00 59.69 80 ASP A CA 1
ATOM 614 C C . ASP A 1 80 ? 18.111 8.643 -30.716 1.00 59.69 80 ASP A C 1
ATOM 616 O O . ASP A 1 80 ? 18.487 7.503 -30.430 1.00 59.69 80 ASP A O 1
ATOM 620 N N . VAL A 1 81 ? 17.321 8.883 -31.764 1.00 67.94 81 VAL A N 1
ATOM 621 C CA . VAL A 1 81 ? 16.915 7.847 -32.719 1.00 67.94 81 VAL A CA 1
ATOM 622 C C . VAL A 1 81 ? 17.878 7.871 -33.899 1.00 67.94 81 VAL A C 1
ATOM 624 O O . VAL A 1 81 ? 17.901 8.829 -34.669 1.00 67.94 81 VAL A O 1
ATOM 627 N N . TYR A 1 82 ? 18.635 6.790 -34.063 1.00 60.22 82 TYR A N 1
ATOM 628 C CA . TYR A 1 82 ? 19.448 6.542 -35.249 1.00 60.22 82 TYR A CA 1
ATOM 629 C C . TYR A 1 82 ? 18.718 5.525 -36.127 1.00 60.22 82 TYR A C 1
ATOM 631 O O . TYR A 1 82 ? 18.393 4.431 -35.667 1.00 60.22 82 TYR A O 1
ATOM 639 N N . VAL A 1 83 ? 18.424 5.905 -37.371 1.00 61.28 83 VAL A N 1
ATOM 640 C CA . VAL A 1 83 ? 17.804 5.026 -38.370 1.00 61.28 83 VAL A CA 1
ATOM 641 C C . VAL A 1 83 ? 18.815 4.783 -39.478 1.00 61.28 83 VAL A C 1
ATOM 643 O O . VAL A 1 83 ? 19.323 5.739 -40.062 1.00 61.28 83 VAL A O 1
ATOM 646 N N . ASP A 1 84 ? 19.091 3.510 -39.737 1.00 62.09 84 ASP A N 1
ATOM 647 C CA . ASP A 1 84 ? 19.911 3.042 -40.849 1.00 62.09 84 ASP A CA 1
ATOM 648 C C . ASP A 1 84 ? 18.994 2.437 -41.921 1.00 62.09 84 ASP A C 1
ATOM 650 O O . ASP A 1 84 ? 17.994 1.791 -41.594 1.00 62.09 84 ASP A O 1
ATOM 654 N N . PHE A 1 85 ? 19.314 2.682 -43.186 1.00 60.41 85 PHE A N 1
ATOM 655 C CA . PHE A 1 85 ? 18.571 2.185 -44.338 1.00 60.41 85 PHE A CA 1
ATOM 656 C C . PHE A 1 85 ? 19.570 1.551 -45.310 1.00 60.41 85 PHE A C 1
ATOM 658 O O . PHE A 1 85 ? 20.007 2.205 -46.259 1.00 60.41 85 PHE A O 1
ATOM 665 N N . ASP A 1 86 ? 19.924 0.293 -45.042 1.00 61.41 86 ASP A N 1
ATOM 666 C CA . ASP A 1 86 ? 20.493 -0.621 -46.044 1.00 61.41 86 ASP A CA 1
ATOM 667 C C . ASP A 1 86 ? 19.457 -0.970 -47.132 1.00 61.41 86 ASP A C 1
ATOM 669 O O . ASP A 1 86 ? 18.258 -1.149 -46.794 1.00 61.41 86 ASP A O 1
#

Solvent-accessible surface area (backbone atoms only — not comparable to full-atom values): 5570 Å² total; per-residue (Å²): 80,70,72,70,104,66,90,35,40,36,46,75,73,60,54,72,72,38,75,44,45,58,68,37,72,41,30,36,28,23,36,84,88,78,68,46,77,74,46,74,32,46,33,91,48,68,35,30,33,46,89,48,79,76,97,61,75,47,78,69,100,55,85,67,41,41,70,46,82,86,88,76,91,82,57,81,90,76,56,85,83,84,85,85,86,132

Radius of gyration: 17.31 Å; Cα contacts (8 Å, |Δi|>4): 152; chains: 1; bounding box: 37×22×58 Å

Nearest PDB structures (foldseek):
  3nd8-assembly1_A  TM=6.715E-01  e=1.102E-02  Pyrococcus horikoshii
  1vdz-assembly1_A  TM=6.792E-01  e=1.931E-02  Pyrococcus horikoshii
  3se0-assembly1_A  TM=6.740E-01  e=2.328E-02  Pyrococcus horikoshii OT3
  3i72-assembly1_A  TM=6.722E-01  e=3.601E-02  Pyrococcus horikoshii OT3
  3qjy-assembly1_A  TM=6.771E-01  e=3.601E-02  Pyrococcus horikoshii OT3

Foldseek 3Di:
DFDPPDWAWKAAPDDFFDWFAAFQFGIFGAHPVPRHTPDTDTDNHTFGWHDDDDNDTDGDGDDDTDGDHPPDDDDPVPDDDDDDDD

pLDDT: mean 73.99, std 14.76, range [49.47, 95.0]

Sequence (86 aa):
IWKGDVDGLFIRQRRFGDEMKEGDVYASLVDAYTGETIDTMVAPEDGIVIPSGKEWPTIGATSVGILGNIDRVEDRRTTDVYVDFD

Mean predicted aligned error: 11.93 Å